Protein AF-A0A2T4RXP6-F1 (afdb_monomer_lite)

pLDDT: mean 80.92, std 9.94, range [41.5, 90.69]

Structure (mmCIF, N/CA/C/O backbone):
data_AF-A0A2T4RXP6-F1
#
_entry.id   AF-A0A2T4RXP6-F1
#
loop_
_atom_site.group_PDB
_atom_site.id
_atom_site.type_symbol
_atom_site.label_atom_id
_atom_site.label_alt_id
_atom_site.label_comp_id
_atom_site.label_asym_id
_atom_site.label_entity_id
_atom_site.label_seq_id
_atom_site.pdbx_PDB_ins_code
_atom_site.Cartn_x
_atom_site.Cartn_y
_atom_site.Cartn_z
_atom_site.occupancy
_atom_site.B_iso_or_equiv
_atom_site.auth_seq_id
_atom_site.auth_comp_id
_atom_site.auth_asym_id
_atom_site.auth_atom_id
_atom_site.pdbx_PDB_model_num
ATOM 1 N N . VAL A 1 1 ? -12.050 -4.011 42.701 1.00 58.53 1 VAL A N 1
ATOM 2 C CA . VAL A 1 1 ? -12.014 -2.678 42.044 1.00 58.53 1 VAL A CA 1
ATOM 3 C C . VAL A 1 1 ? -10.778 -2.518 41.155 1.00 58.53 1 VAL A C 1
ATOM 5 O O . VAL A 1 1 ? -10.950 -2.350 39.957 1.00 58.53 1 VAL A O 1
ATOM 8 N N . LEU A 1 2 ? -9.557 -2.704 41.679 1.00 65.94 2 LEU A N 1
ATOM 9 C CA . LEU A 1 2 ? -8.294 -2.679 40.908 1.00 65.94 2 LEU A CA 1
ATOM 10 C C . LEU A 1 2 ? -8.264 -3.610 39.680 1.00 65.94 2 LEU A C 1
ATOM 12 O O . LEU A 1 2 ? -7.894 -3.172 38.597 1.00 65.94 2 LEU A O 1
ATOM 16 N N . ALA A 1 3 ? -8.718 -4.862 39.813 1.00 67.12 3 ALA A N 1
ATOM 17 C CA . ALA A 1 3 ? -8.764 -5.809 38.691 1.00 67.12 3 ALA A CA 1
ATOM 18 C C . ALA A 1 3 ? -9.721 -5.370 37.561 1.00 67.12 3 ALA A C 1
ATOM 20 O O . ALA A 1 3 ? -9.427 -5.564 36.387 1.00 67.12 3 ALA A O 1
ATOM 21 N N . VAL A 1 4 ? -10.841 -4.726 37.908 1.00 61.38 4 VAL A N 1
ATOM 22 C CA . VAL A 1 4 ? -11.840 -4.234 36.942 1.00 61.38 4 VAL A CA 1
ATOM 23 C C . VAL A 1 4 ? -11.338 -2.965 36.239 1.00 61.38 4 VAL A C 1
ATOM 25 O O . VAL A 1 4 ? -11.509 -2.817 35.032 1.00 61.38 4 VAL A O 1
ATOM 28 N N . MET A 1 5 ? -10.646 -2.081 36.968 1.00 66.81 5 MET A N 1
ATOM 29 C CA . MET A 1 5 ? -9.990 -0.900 36.392 1.00 66.81 5 MET A CA 1
ATOM 30 C C . MET A 1 5 ? -8.820 -1.280 35.471 1.00 66.81 5 MET A C 1
ATOM 32 O O . MET A 1 5 ? -8.693 -0.717 34.385 1.00 66.81 5 MET A O 1
ATOM 36 N N . GLY A 1 6 ? -8.013 -2.276 35.856 1.00 65.12 6 GLY A N 1
ATOM 37 C CA . GLY A 1 6 ? -6.928 -2.805 35.025 1.00 65.12 6 GLY A CA 1
ATOM 38 C C . GLY A 1 6 ? -7.429 -3.442 33.726 1.00 65.12 6 GLY A C 1
ATOM 39 O O . GLY A 1 6 ? -6.841 -3.218 32.672 1.00 65.12 6 GLY A O 1
ATOM 40 N N . LEU A 1 7 ? -8.559 -4.156 33.774 1.00 71.31 7 LEU A N 1
ATOM 41 C CA . LEU A 1 7 ? -9.178 -4.756 32.588 1.00 71.31 7 LEU A CA 1
ATOM 42 C C . LEU A 1 7 ? -9.663 -3.694 31.583 1.00 71.31 7 LEU A C 1
ATOM 44 O O . LEU A 1 7 ? -9.485 -3.862 30.380 1.00 71.31 7 LEU A O 1
ATOM 48 N N . SER A 1 8 ? -10.219 -2.577 32.066 1.00 69.44 8 SER A N 1
ATOM 49 C CA . SER A 1 8 ? -10.655 -1.445 31.230 1.00 69.44 8 SER A CA 1
ATOM 50 C C . SER A 1 8 ? -9.483 -0.754 30.516 1.00 69.44 8 SER A C 1
ATOM 52 O O . SER A 1 8 ? -9.520 -0.541 29.303 1.00 69.44 8 SER A O 1
ATOM 54 N N . ILE A 1 9 ? -8.404 -0.470 31.251 1.00 72.19 9 ILE A N 1
ATOM 55 C CA . ILE A 1 9 ? -7.187 0.156 30.709 1.00 72.19 9 ILE A CA 1
ATOM 56 C C . ILE A 1 9 ? -6.479 -0.746 29.699 1.00 72.19 9 ILE A C 1
ATOM 58 O O . ILE A 1 9 ? -6.056 -0.276 28.640 1.00 72.19 9 ILE A O 1
ATOM 62 N N . LEU A 1 10 ? -6.392 -2.045 29.989 1.00 74.19 10 LEU A N 1
ATOM 63 C CA . LEU A 1 10 ? -5.777 -3.005 29.082 1.00 74.19 10 LEU A CA 1
ATOM 64 C C . LEU A 1 10 ? -6.593 -3.136 27.789 1.00 74.19 10 LEU A C 1
ATOM 66 O O . LEU A 1 10 ? -6.023 -3.144 26.701 1.00 74.19 10 LEU A O 1
ATOM 70 N N . ASN A 1 11 ? -7.925 -3.132 27.889 1.00 78.88 11 ASN A N 1
ATOM 71 C CA . ASN A 1 11 ? -8.804 -3.162 26.724 1.00 78.88 11 ASN A CA 1
ATOM 72 C C . ASN A 1 11 ? -8.654 -1.901 25.847 1.00 78.88 11 ASN A C 1
ATOM 74 O O . ASN A 1 11 ? -8.591 -2.007 24.625 1.00 78.88 11 ASN A O 1
ATOM 78 N N . PHE A 1 12 ? -8.512 -0.711 26.446 1.00 78.50 12 PHE A N 1
ATOM 79 C CA . PHE A 1 12 ? -8.262 0.530 25.700 1.00 78.50 12 PHE A CA 1
ATOM 80 C C . PHE A 1 12 ? -6.938 0.492 24.920 1.00 78.50 12 PHE A C 1
ATOM 82 O O . PHE A 1 12 ? -6.901 0.860 23.743 1.00 78.50 12 PHE A O 1
ATOM 89 N N . PHE A 1 13 ? -5.862 0.001 25.543 1.00 80.62 13 PHE A N 1
ATOM 90 C CA . PHE A 1 13 ? -4.567 -0.159 24.875 1.00 80.62 13 PHE A CA 1
ATOM 91 C C . PHE A 1 13 ? -4.632 -1.167 23.725 1.00 80.62 13 PHE A C 1
ATOM 93 O O . PHE A 1 13 ? -4.182 -0.862 22.622 1.00 80.62 13 PHE A O 1
ATOM 100 N N . VAL A 1 14 ? -5.237 -2.336 23.952 1.00 81.69 14 VAL A N 1
ATOM 101 C CA . VAL A 1 14 ? -5.376 -3.381 22.925 1.00 81.69 14 VAL A CA 1
ATOM 102 C C . VAL A 1 14 ? -6.169 -2.862 21.725 1.00 81.69 14 VAL A C 1
ATOM 104 O O . VAL A 1 14 ? -5.714 -2.988 20.590 1.00 81.69 14 VAL A O 1
ATOM 107 N N . ILE A 1 15 ? -7.309 -2.207 21.957 1.00 82.19 15 ILE A N 1
ATOM 108 C CA . ILE A 1 15 ? -8.131 -1.626 20.886 1.00 82.19 15 ILE A CA 1
ATOM 109 C C . ILE A 1 15 ? -7.353 -0.549 20.117 1.00 82.19 15 ILE A C 1
ATOM 111 O O . ILE A 1 15 ? -7.396 -0.519 18.887 1.00 82.19 15 ILE A O 1
ATOM 115 N N . THR A 1 16 ? -6.610 0.308 20.820 1.00 80.62 16 THR A N 1
ATOM 116 C CA . THR A 1 16 ? -5.807 1.370 20.194 1.00 80.62 16 THR A CA 1
ATOM 117 C C . THR A 1 16 ? -4.721 0.790 19.289 1.00 80.62 16 THR A C 1
ATOM 119 O O . THR A 1 16 ? -4.558 1.252 18.162 1.00 80.62 16 THR A O 1
ATOM 122 N N . ILE A 1 17 ? -4.023 -0.258 19.736 1.00 84.50 17 ILE A N 1
ATOM 123 C CA . ILE A 1 17 ? -2.991 -0.939 18.941 1.00 84.50 17 ILE A CA 1
ATOM 124 C C . ILE A 1 17 ? -3.604 -1.579 17.691 1.00 84.50 17 ILE A C 1
ATOM 126 O O . ILE A 1 17 ? -3.060 -1.435 16.595 1.00 84.50 17 ILE A O 1
ATOM 130 N N . VAL A 1 18 ? -4.758 -2.240 17.816 1.00 84.88 18 VAL A N 1
ATOM 131 C CA . VAL A 1 18 ? -5.451 -2.858 16.673 1.00 84.88 18 VAL A CA 1
ATOM 132 C C . VAL A 1 18 ? -5.867 -1.803 15.641 1.00 84.88 18 VAL A C 1
ATOM 134 O O . VAL A 1 18 ? -5.670 -1.995 14.445 1.00 84.88 18 VAL A O 1
ATOM 137 N N . ILE A 1 19 ? -6.378 -0.651 16.080 1.00 84.44 19 ILE A N 1
ATOM 138 C CA . ILE A 1 19 ? -6.743 0.444 15.169 1.00 84.44 19 ILE A CA 1
ATOM 139 C C . ILE A 1 19 ? -5.497 1.066 14.520 1.00 84.44 19 ILE A C 1
ATOM 141 O O . ILE A 1 19 ? -5.496 1.315 13.314 1.00 84.44 19 ILE A O 1
ATOM 145 N N . ALA A 1 20 ? -4.430 1.295 15.291 1.00 84.56 20 ALA A N 1
ATOM 146 C CA . ALA A 1 20 ? -3.188 1.883 14.791 1.00 84.56 20 ALA A CA 1
ATOM 147 C C . ALA A 1 20 ? -2.506 0.984 13.747 1.00 84.56 20 ALA A C 1
ATOM 149 O O . ALA A 1 20 ? -2.100 1.457 12.686 1.00 84.56 20 ALA A O 1
ATOM 150 N N . THR A 1 21 ? -2.432 -0.320 14.0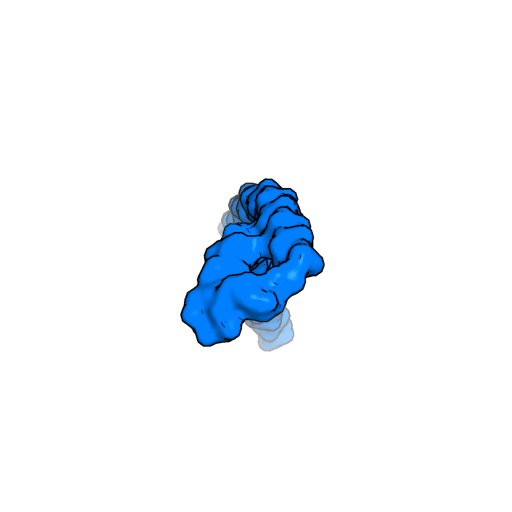18 1.00 86.25 21 THR A N 1
ATOM 151 C CA . THR A 1 21 ? -1.902 -1.313 13.071 1.00 86.25 21 THR A CA 1
ATOM 152 C C . THR A 1 21 ? -2.753 -1.391 11.806 1.00 86.25 21 THR A C 1
ATOM 154 O O . THR A 1 21 ? -2.199 -1.360 10.710 1.00 86.25 21 THR A O 1
ATOM 157 N N . TRP A 1 22 ? -4.085 -1.389 11.927 1.00 84.12 22 TRP A N 1
ATOM 158 C CA . TRP A 1 22 ? -4.986 -1.354 10.771 1.00 84.12 22 TRP A CA 1
ATOM 159 C C . TRP A 1 22 ? -4.773 -0.112 9.897 1.00 84.12 22 TRP A C 1
ATOM 161 O O . TRP A 1 22 ? -4.691 -0.209 8.672 1.00 84.12 22 TRP A O 1
ATOM 171 N N . PHE A 1 23 ? -4.623 1.061 10.518 1.00 85.69 23 PHE A N 1
ATOM 172 C CA . PHE A 1 23 ? -4.341 2.302 9.798 1.00 85.69 23 PHE A CA 1
ATOM 173 C C . PHE A 1 23 ? -2.972 2.272 9.105 1.00 85.69 23 PHE A C 1
ATOM 175 O O . PHE A 1 23 ? -2.850 2.701 7.957 1.00 85.69 23 PHE A O 1
ATOM 182 N N . GLY A 1 24 ? -1.959 1.705 9.767 1.00 88.25 24 GLY A N 1
ATOM 183 C CA . GLY A 1 24 ? -0.632 1.496 9.191 1.00 88.25 24 GLY A CA 1
ATOM 184 C C . GLY A 1 24 ? -0.658 0.603 7.949 1.00 88.25 24 GLY A C 1
ATOM 185 O O . GLY A 1 24 ? -0.019 0.931 6.952 1.00 88.25 24 GLY A O 1
ATOM 186 N N . VAL A 1 25 ? -1.448 -0.477 7.969 1.00 88.50 25 VAL A N 1
ATOM 187 C CA . VAL A 1 25 ? -1.637 -1.361 6.806 1.00 88.50 25 VAL A CA 1
ATOM 188 C C . VAL A 1 25 ? -2.290 -0.618 5.642 1.00 88.50 25 VAL A C 1
ATOM 190 O O . VAL A 1 25 ? -1.850 -0.765 4.508 1.00 88.50 25 VAL A O 1
ATOM 193 N N . LEU A 1 26 ? -3.307 0.211 5.890 1.00 88.38 26 LEU A N 1
ATOM 194 C CA . LEU A 1 26 ? -3.936 0.996 4.821 1.00 88.38 26 LEU A CA 1
ATOM 195 C C . LEU A 1 26 ? -2.963 2.003 4.201 1.00 88.38 26 LEU A C 1
ATOM 197 O O . LEU A 1 26 ? -2.903 2.121 2.977 1.00 88.38 26 LEU A O 1
ATOM 201 N N . LEU A 1 27 ? -2.176 2.694 5.032 1.00 89.00 27 LEU A N 1
ATOM 202 C CA . LEU A 1 27 ? -1.156 3.624 4.550 1.00 89.00 27 LEU A CA 1
ATOM 203 C C . LEU A 1 27 ? -0.080 2.924 3.720 1.00 89.00 27 LEU A C 1
ATOM 205 O O . LEU A 1 27 ? 0.270 3.425 2.653 1.00 89.00 27 LEU A O 1
ATOM 209 N N . SER A 1 28 ? 0.427 1.771 4.165 1.00 90.00 28 SER A N 1
ATOM 210 C CA . SER A 1 28 ? 1.442 1.034 3.405 1.00 90.00 28 SER A CA 1
ATOM 211 C C . SER A 1 28 ? 0.901 0.547 2.060 1.00 90.00 28 SER A C 1
ATOM 213 O O . SER A 1 28 ? 1.604 0.640 1.056 1.00 90.00 28 SER A O 1
ATOM 215 N N . LEU A 1 29 ? -0.367 0.126 2.007 1.00 88.50 29 LEU A N 1
ATOM 216 C CA . LEU A 1 29 ? -1.060 -0.246 0.770 1.00 88.50 29 LEU A CA 1
ATOM 217 C C . LEU A 1 29 ? -1.191 0.950 -0.188 1.00 88.50 29 LEU A C 1
ATOM 219 O O . LEU A 1 29 ? -0.939 0.817 -1.388 1.00 88.50 29 LEU A O 1
ATOM 223 N N . GLY A 1 30 ? -1.509 2.135 0.341 1.00 88.25 30 GLY A N 1
ATOM 224 C CA . GLY A 1 30 ? -1.529 3.389 -0.417 1.00 88.25 30 GLY A CA 1
ATOM 225 C C . GLY A 1 30 ? -0.164 3.750 -1.006 1.00 88.25 30 GLY A C 1
ATOM 226 O O . GLY A 1 30 ? -0.056 3.982 -2.210 1.00 88.25 30 GLY A O 1
ATOM 227 N N . VAL A 1 31 ? 0.889 3.738 -0.183 1.00 90.69 31 VAL A N 1
ATOM 228 C CA . VAL A 1 31 ? 2.262 4.037 -0.625 1.00 90.69 31 VAL A CA 1
ATOM 229 C C . VAL A 1 31 ? 2.741 3.022 -1.660 1.00 90.69 31 VAL A C 1
ATOM 231 O O . VAL A 1 31 ? 3.253 3.421 -2.700 1.00 90.69 31 VAL A O 1
ATOM 234 N N . ALA A 1 32 ? 2.521 1.724 -1.430 1.00 88.31 32 ALA A N 1
ATOM 235 C CA . ALA A 1 32 ? 2.889 0.680 -2.383 1.00 88.31 32 ALA A CA 1
ATOM 236 C C . ALA A 1 32 ? 2.229 0.919 -3.747 1.00 88.31 32 ALA A C 1
ATOM 238 O O . ALA A 1 32 ? 2.907 0.918 -4.771 1.00 88.31 32 ALA A O 1
ATOM 239 N N . THR A 1 33 ? 0.926 1.207 -3.755 1.00 90.00 33 THR A N 1
ATOM 240 C CA . THR A 1 33 ? 0.179 1.505 -4.983 1.00 90.00 33 THR A CA 1
ATOM 241 C C . THR A 1 33 ? 0.800 2.675 -5.757 1.00 90.00 33 THR A C 1
ATOM 243 O O . THR A 1 33 ? 0.993 2.576 -6.968 1.00 90.00 33 THR A O 1
ATOM 246 N N . LEU A 1 34 ? 1.153 3.765 -5.066 1.00 89.31 34 LEU A N 1
ATOM 247 C CA . LEU A 1 34 ? 1.801 4.927 -5.684 1.00 89.31 34 LEU A CA 1
ATOM 248 C C . LEU A 1 34 ? 3.173 4.575 -6.270 1.00 89.31 34 LEU A C 1
ATOM 250 O O . LEU A 1 34 ? 3.479 4.980 -7.389 1.00 89.31 34 LEU A O 1
ATOM 254 N N . THR A 1 35 ? 3.974 3.783 -5.556 1.00 88.88 35 THR A N 1
ATOM 255 C CA . THR A 1 35 ? 5.289 3.336 -6.031 1.00 88.88 35 THR A CA 1
ATOM 256 C C . THR A 1 35 ? 5.177 2.485 -7.296 1.00 88.88 35 THR A C 1
ATOM 258 O O . THR A 1 35 ? 5.923 2.707 -8.248 1.00 88.88 35 THR A O 1
ATOM 261 N N . PHE A 1 36 ? 4.220 1.553 -7.351 1.00 88.44 36 PHE A N 1
ATOM 262 C CA . PHE A 1 36 ? 3.991 0.725 -8.540 1.00 88.44 36 PHE A CA 1
ATOM 263 C C . PHE A 1 36 ? 3.473 1.540 -9.734 1.00 88.44 36 PHE A C 1
ATOM 265 O O . PHE A 1 36 ? 3.890 1.299 -10.864 1.00 88.44 36 PHE A O 1
ATOM 272 N N . LEU A 1 37 ? 2.629 2.550 -9.502 1.00 89.19 37 LEU A N 1
ATOM 273 C CA . LEU A 1 37 ? 2.196 3.480 -10.553 1.00 89.19 37 LEU A CA 1
ATOM 274 C C . LEU A 1 37 ? 3.335 4.379 -11.057 1.00 89.19 37 LEU A C 1
ATOM 276 O O . LEU A 1 37 ? 3.330 4.780 -12.218 1.00 89.19 37 LEU A O 1
ATOM 280 N N . ALA A 1 38 ? 4.322 4.668 -10.209 1.00 88.81 38 ALA A N 1
ATOM 281 C CA . ALA A 1 38 ? 5.516 5.427 -10.570 1.00 88.81 38 ALA A CA 1
ATOM 282 C C . ALA A 1 38 ? 6.614 4.574 -11.241 1.00 88.81 38 ALA A C 1
ATOM 284 O O . ALA A 1 38 ? 7.617 5.129 -11.684 1.00 88.81 38 ALA A O 1
ATOM 285 N N . ALA A 1 39 ? 6.437 3.253 -11.381 1.00 87.00 39 ALA A N 1
ATOM 286 C CA . ALA A 1 39 ? 7.374 2.353 -12.070 1.00 87.00 39 ALA A CA 1
ATOM 287 C C . ALA A 1 39 ? 7.879 2.851 -13.450 1.00 87.00 39 ALA A C 1
ATOM 289 O O . ALA A 1 39 ? 9.090 2.781 -13.686 1.00 87.00 39 ALA A O 1
ATOM 290 N N . PRO A 1 40 ? 7.035 3.391 -14.356 1.00 83.75 40 PRO A N 1
ATOM 291 C CA . PRO A 1 40 ? 7.511 3.951 -15.626 1.00 83.75 40 PRO A CA 1
ATOM 292 C C . PRO A 1 40 ? 8.360 5.214 -15.443 1.00 83.75 40 PRO A C 1
ATOM 294 O O . PRO A 1 40 ? 9.311 5.430 -16.190 1.00 83.75 40 PRO A O 1
ATOM 297 N N . ILE A 1 41 ? 8.076 6.024 -14.420 1.00 87.56 41 ILE A N 1
ATOM 298 C CA . ILE A 1 41 ? 8.864 7.219 -14.091 1.00 87.56 41 ILE A CA 1
ATOM 299 C C . ILE A 1 41 ? 10.251 6.803 -13.591 1.00 87.56 41 ILE A C 1
ATOM 301 O O . ILE A 1 41 ? 11.251 7.372 -14.019 1.00 87.56 41 ILE A O 1
ATOM 305 N N . PHE A 1 42 ? 10.334 5.768 -12.748 1.00 85.38 42 PHE A N 1
ATOM 306 C CA . PHE A 1 42 ? 11.615 5.230 -12.282 1.00 85.38 42 PHE A CA 1
ATOM 307 C C . PHE A 1 42 ? 12.484 4.695 -13.425 1.00 85.38 42 PHE A C 1
ATOM 309 O O . PHE A 1 42 ? 13.700 4.873 -13.396 1.00 85.38 42 PHE A O 1
ATOM 316 N N . LEU A 1 43 ? 11.877 4.104 -14.459 1.00 85.50 43 LEU A N 1
ATOM 317 C CA . LEU A 1 43 ? 12.610 3.659 -15.646 1.00 85.50 43 LEU A CA 1
ATOM 318 C C . LEU A 1 43 ? 13.175 4.842 -16.446 1.00 85.50 43 LEU A C 1
ATOM 320 O O . LEU A 1 43 ? 14.326 4.791 -16.876 1.00 85.50 43 LEU A O 1
ATOM 324 N N . LEU A 1 44 ? 12.410 5.929 -16.593 1.00 85.31 44 LEU A N 1
ATOM 325 C CA . LEU A 1 44 ? 12.903 7.161 -17.220 1.00 85.31 44 LEU A CA 1
ATOM 326 C C . LEU A 1 44 ? 14.063 7.779 -16.430 1.00 85.31 44 LEU A C 1
ATOM 328 O O . LEU A 1 44 ? 15.049 8.203 -17.025 1.00 85.31 44 LEU A O 1
ATOM 332 N N . VAL A 1 45 ? 13.973 7.793 -15.097 1.00 86.75 45 VAL A N 1
ATOM 333 C CA . VAL A 1 45 ? 15.054 8.278 -14.225 1.00 86.75 45 VAL A CA 1
ATOM 334 C C . VAL A 1 45 ? 16.314 7.427 -14.388 1.00 86.75 45 VAL A C 1
ATOM 336 O O . VAL A 1 45 ? 17.389 7.993 -14.571 1.00 86.75 45 VAL A O 1
ATOM 339 N N . LYS A 1 46 ? 16.189 6.093 -14.410 1.00 83.44 46 LYS A N 1
ATOM 340 C CA . LYS A 1 46 ? 17.313 5.181 -14.684 1.00 83.44 46 LYS A CA 1
ATOM 341 C C . LYS A 1 46 ? 17.969 5.495 -16.034 1.00 83.44 46 LYS A C 1
ATOM 343 O O . LYS A 1 46 ? 19.184 5.629 -16.113 1.00 83.44 46 LYS A O 1
ATOM 348 N N . GLY A 1 47 ? 17.165 5.723 -17.075 1.00 83.56 47 GLY A N 1
ATOM 349 C CA . GLY A 1 47 ? 17.662 6.112 -18.399 1.00 83.56 47 GLY A CA 1
ATOM 350 C C . GLY A 1 47 ? 18.413 7.445 -18.441 1.00 83.56 47 GLY A C 1
ATOM 351 O O . GLY A 1 47 ? 19.329 7.594 -19.246 1.00 83.56 47 GLY A O 1
ATOM 352 N N . MET A 1 48 ? 18.061 8.399 -17.572 1.00 85.62 48 MET A N 1
ATOM 353 C CA . MET A 1 48 ? 18.765 9.683 -17.465 1.00 85.62 48 MET A CA 1
ATOM 354 C C . MET A 1 48 ? 20.085 9.593 -16.690 1.00 85.62 48 MET A C 1
ATOM 356 O O . MET A 1 48 ? 20.990 10.370 -16.982 1.00 85.62 48 MET A O 1
ATOM 360 N N . ILE A 1 49 ? 20.187 8.700 -15.699 1.00 87.12 49 ILE A N 1
ATOM 361 C CA . ILE A 1 49 ? 21.372 8.580 -14.833 1.00 87.12 49 ILE A CA 1
ATOM 362 C C . ILE A 1 49 ? 22.418 7.655 -15.463 1.00 87.12 49 ILE A C 1
ATOM 364 O O . ILE A 1 49 ? 23.568 8.057 -15.615 1.00 87.12 49 ILE A O 1
ATOM 368 N N . ASP A 1 50 ? 22.005 6.450 -15.858 1.00 82.31 50 ASP A N 1
ATOM 369 C CA . ASP A 1 50 ? 22.910 5.384 -16.313 1.00 82.31 50 ASP A CA 1
ATOM 370 C C . ASP A 1 50 ? 23.046 5.353 -17.851 1.00 82.31 50 ASP A C 1
ATOM 372 O O . ASP A 1 50 ? 23.967 4.765 -18.415 1.00 82.31 50 ASP A O 1
ATOM 376 N N . GLY A 1 51 ? 22.149 6.056 -18.549 1.00 79.56 51 GLY A N 1
ATOM 377 C CA . GLY A 1 51 ? 22.087 6.124 -20.005 1.00 79.56 51 GLY A CA 1
ATOM 378 C C . GLY A 1 51 ? 21.141 5.084 -20.611 1.00 79.56 51 GLY A C 1
ATOM 379 O O . GLY A 1 51 ? 21.093 3.920 -20.220 1.00 79.56 51 GLY A O 1
ATOM 380 N N . PHE A 1 52 ? 20.396 5.490 -21.643 1.00 77.06 52 PHE A N 1
ATOM 381 C CA . PHE A 1 52 ? 19.402 4.640 -22.319 1.00 77.06 52 PHE A CA 1
ATOM 382 C C . PHE A 1 52 ? 19.984 3.379 -22.987 1.00 77.06 52 PHE A C 1
ATOM 384 O O . PHE A 1 52 ? 19.223 2.492 -23.363 1.00 77.06 52 PHE A O 1
ATOM 391 N N . GLY A 1 53 ? 21.311 3.285 -23.127 1.00 74.50 53 GLY A N 1
ATOM 392 C CA . GLY A 1 53 ? 22.001 2.102 -23.649 1.00 74.50 53 GLY A CA 1
ATOM 393 C C . GLY A 1 53 ? 22.080 0.930 -22.664 1.00 74.50 53 GLY A C 1
ATOM 394 O O . GLY A 1 53 ? 22.220 -0.206 -23.106 1.00 74.50 53 GLY A O 1
ATOM 395 N N . GLU A 1 54 ? 21.947 1.178 -21.358 1.00 75.31 54 GLU A N 1
ATOM 396 C CA . GLU A 1 54 ? 21.901 0.119 -20.338 1.00 75.31 54 GLU A CA 1
ATOM 397 C C . GLU A 1 54 ? 20.487 -0.431 -20.100 1.00 75.31 54 GLU A C 1
ATOM 399 O O . GLU A 1 54 ? 20.312 -1.422 -19.389 1.00 75.31 54 GLU A O 1
ATOM 404 N N . ILE A 1 55 ? 19.457 0.180 -20.698 1.00 77.06 55 ILE A N 1
ATOM 405 C CA . ILE A 1 55 ? 18.078 -0.290 -20.556 1.00 77.06 55 ILE A CA 1
ATOM 406 C C . ILE A 1 55 ? 17.884 -1.528 -21.430 1.00 77.06 55 ILE A C 1
ATOM 408 O O . ILE A 1 55 ? 17.673 -1.454 -22.642 1.00 77.06 55 ILE A O 1
ATOM 412 N N . ILE A 1 56 ? 17.921 -2.689 -20.787 1.00 84.88 56 ILE A N 1
ATOM 413 C CA . ILE A 1 56 ? 17.632 -3.972 -21.424 1.00 84.88 56 ILE A CA 1
ATOM 414 C C . ILE A 1 56 ? 16.116 -4.045 -21.690 1.00 84.88 56 ILE A C 1
ATOM 416 O O . ILE A 1 56 ? 15.331 -3.569 -20.866 1.00 84.88 56 ILE A O 1
ATOM 420 N N . PRO A 1 57 ? 15.648 -4.692 -22.778 1.00 81.31 57 PRO A N 1
ATOM 421 C CA . PRO A 1 57 ? 14.215 -4.870 -23.037 1.00 81.31 57 PRO A CA 1
ATOM 422 C C . PRO A 1 57 ? 13.429 -5.441 -21.846 1.00 81.31 57 PRO A C 1
ATOM 424 O O . PRO A 1 57 ? 12.265 -5.099 -21.648 1.00 81.31 57 PRO A O 1
ATOM 427 N N . LEU A 1 58 ? 14.074 -6.273 -21.024 1.00 85.44 58 LEU A N 1
ATOM 428 C CA . LEU A 1 58 ? 13.503 -6.828 -19.800 1.00 85.44 58 LEU A CA 1
ATOM 429 C C . LEU A 1 58 ? 13.086 -5.744 -18.792 1.00 85.44 58 LEU A C 1
ATOM 431 O O . LEU A 1 58 ? 12.011 -5.859 -18.211 1.00 85.44 58 LEU A O 1
ATOM 435 N N . ASP A 1 59 ? 13.861 -4.670 -18.636 1.00 83.12 59 ASP A N 1
ATOM 436 C CA . ASP A 1 59 ? 13.534 -3.570 -17.717 1.00 83.12 59 ASP A CA 1
ATOM 437 C C . ASP A 1 59 ? 12.234 -2.867 -18.131 1.00 83.12 59 ASP A C 1
ATOM 439 O O . ASP A 1 59 ? 11.402 -2.518 -17.290 1.00 83.12 59 ASP A O 1
ATOM 443 N N . ILE A 1 60 ? 12.022 -2.726 -19.443 1.00 85.19 60 ILE A N 1
ATOM 444 C CA . ILE A 1 60 ? 10.808 -2.139 -20.020 1.00 85.19 60 ILE A CA 1
ATOM 445 C C . ILE A 1 60 ? 9.603 -3.034 -19.718 1.00 85.19 60 ILE A C 1
ATOM 447 O O . ILE A 1 60 ? 8.595 -2.554 -19.197 1.00 85.19 60 ILE A O 1
ATOM 451 N N . TYR A 1 61 ? 9.714 -4.342 -19.973 1.00 88.44 61 TYR A N 1
ATOM 452 C CA . TYR A 1 61 ? 8.646 -5.297 -19.661 1.00 88.44 61 TYR A CA 1
ATOM 453 C C . TYR A 1 61 ? 8.305 -5.328 -18.168 1.00 88.44 61 TYR A C 1
ATOM 455 O O . TYR A 1 61 ? 7.125 -5.334 -17.806 1.00 88.44 61 TYR A O 1
ATOM 463 N N . VAL A 1 62 ? 9.315 -5.309 -17.296 1.00 88.25 62 VAL A N 1
ATOM 464 C CA . VAL A 1 62 ? 9.120 -5.288 -15.840 1.00 88.25 62 VAL A CA 1
ATOM 465 C C . VAL A 1 62 ? 8.422 -4.002 -15.408 1.00 88.25 62 VAL A C 1
ATOM 467 O O . VAL A 1 62 ? 7.466 -4.067 -14.642 1.00 88.25 62 VAL A O 1
ATOM 470 N N . SER A 1 63 ? 8.822 -2.844 -15.935 1.00 88.62 63 SER A N 1
ATOM 471 C CA . SER A 1 63 ? 8.196 -1.561 -15.599 1.00 88.62 63 SER A CA 1
ATOM 472 C C . SER A 1 63 ? 6.721 -1.499 -16.015 1.00 88.62 63 SER A C 1
ATOM 474 O O . SER A 1 63 ? 5.868 -1.138 -15.202 1.00 88.62 63 SER A O 1
ATOM 476 N N . PHE A 1 64 ? 6.387 -1.950 -17.230 1.00 87.94 64 PHE A N 1
ATOM 477 C CA . PHE A 1 64 ? 4.993 -2.045 -17.684 1.00 87.94 64 PHE A CA 1
ATOM 478 C C . PHE A 1 64 ? 4.172 -3.049 -16.867 1.00 87.94 64 PHE A C 1
ATOM 480 O O . PHE A 1 64 ? 3.016 -2.781 -16.539 1.00 87.94 64 PHE A O 1
ATOM 487 N N . THR A 1 65 ? 4.763 -4.186 -16.498 1.00 88.88 65 THR A N 1
ATOM 488 C CA . THR A 1 65 ? 4.092 -5.194 -15.664 1.00 88.88 65 THR A CA 1
ATOM 489 C C . THR A 1 65 ? 3.827 -4.651 -14.260 1.00 88.88 65 THR A C 1
ATOM 491 O O . THR A 1 65 ? 2.707 -4.752 -13.762 1.00 88.88 65 THR A O 1
ATOM 494 N N . CYS A 1 66 ? 4.819 -4.003 -13.642 1.00 89.56 66 CYS A N 1
ATOM 495 C CA . CYS A 1 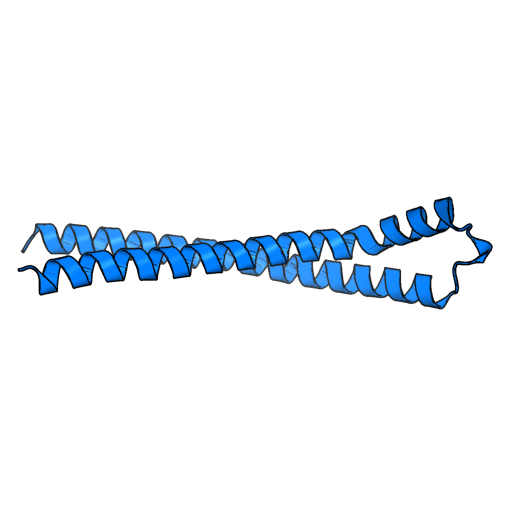66 ? 4.684 -3.328 -12.352 1.00 89.56 66 CYS A CA 1
ATOM 496 C C . CYS A 1 66 ? 3.616 -2.232 -12.390 1.00 89.56 66 CYS A C 1
ATOM 498 O O . CYS A 1 66 ? 2.821 -2.131 -11.460 1.00 89.56 66 CYS A O 1
ATOM 500 N N . PHE A 1 67 ? 3.542 -1.466 -13.478 1.00 90.62 67 PHE A N 1
ATOM 501 C CA . PHE A 1 67 ? 2.486 -0.478 -13.678 1.00 90.62 67 PHE A CA 1
ATOM 502 C C . PHE A 1 67 ? 1.095 -1.125 -13.766 1.00 90.62 67 PHE A C 1
ATOM 504 O O . PHE A 1 67 ? 0.158 -0.676 -13.106 1.00 90.62 67 PHE A O 1
ATOM 511 N N . GLY A 1 68 ? 0.962 -2.223 -14.518 1.00 89.38 68 GLY A N 1
ATOM 512 C CA . GLY A 1 68 ? -0.282 -2.993 -14.609 1.00 89.38 68 GLY A CA 1
ATOM 513 C C . GLY A 1 68 ? -0.730 -3.564 -13.259 1.00 89.38 68 GLY A C 1
ATOM 514 O O . GLY A 1 68 ? -1.896 -3.438 -12.886 1.00 89.38 68 GLY A O 1
ATOM 515 N N . ILE A 1 69 ? 0.204 -4.120 -12.482 1.00 90.38 69 ILE A N 1
ATOM 516 C CA . ILE A 1 69 ? -0.048 -4.581 -11.108 1.00 90.38 69 ILE A CA 1
ATOM 517 C C . ILE A 1 69 ? -0.428 -3.400 -10.206 1.00 90.38 69 ILE A C 1
ATOM 519 O O . ILE A 1 69 ? -1.349 -3.518 -9.400 1.00 90.38 69 ILE A O 1
ATOM 523 N N . GLY A 1 70 ? 0.219 -2.245 -10.374 1.00 89.62 70 GLY A N 1
ATOM 524 C CA . GLY A 1 70 ? -0.104 -1.003 -9.672 1.00 89.62 70 GLY A CA 1
ATOM 525 C C . GLY A 1 70 ? -1.538 -0.536 -9.908 1.00 89.62 70 GLY A C 1
ATOM 526 O O . GLY A 1 70 ? -2.220 -0.160 -8.957 1.00 89.62 70 GLY A O 1
ATOM 527 N N . LEU A 1 71 ? -2.038 -0.629 -11.144 1.00 89.19 71 LEU A N 1
ATOM 528 C CA . LEU A 1 71 ? -3.436 -0.323 -11.468 1.00 89.19 71 LEU A CA 1
ATOM 529 C C . LEU A 1 71 ? -4.411 -1.293 -10.792 1.00 89.19 71 LEU A C 1
ATOM 531 O O . LEU A 1 71 ? -5.416 -0.857 -10.231 1.00 89.19 71 LEU A O 1
ATOM 535 N N . MET A 1 72 ? -4.109 -2.595 -10.785 1.00 90.00 72 MET A N 1
ATOM 536 C CA . MET A 1 72 ? -4.935 -3.572 -10.064 1.00 90.00 72 MET A CA 1
ATOM 537 C C . MET A 1 72 ? -4.946 -3.282 -8.560 1.00 90.00 72 MET A C 1
ATOM 539 O O . MET A 1 72 ? -6.021 -3.219 -7.953 1.00 90.00 72 MET A O 1
ATOM 543 N N . LEU A 1 73 ? -3.766 -3.034 -7.978 1.00 88.75 73 LEU A N 1
ATOM 544 C CA . LEU A 1 73 ? -3.604 -2.630 -6.583 1.00 88.75 73 LEU A CA 1
ATOM 545 C C . LEU A 1 73 ? -4.405 -1.369 -6.278 1.00 88.75 73 LEU A C 1
ATOM 547 O O . LEU A 1 73 ? -5.087 -1.342 -5.267 1.00 88.75 73 LEU A O 1
ATOM 551 N N . PHE A 1 74 ? -4.431 -0.375 -7.164 1.00 88.38 74 PHE A N 1
ATOM 552 C CA . PHE A 1 74 ? -5.204 0.849 -6.961 1.00 88.38 74 PHE A CA 1
ATOM 553 C C . PHE A 1 74 ? -6.694 0.582 -6.729 1.00 88.38 74 PHE A C 1
ATOM 555 O O . PHE A 1 74 ? -7.279 1.101 -5.774 1.00 88.38 74 PHE A O 1
ATOM 562 N N . THR A 1 75 ? -7.300 -0.294 -7.531 1.00 87.88 75 THR A N 1
ATOM 563 C CA . THR A 1 75 ? -8.685 -0.743 -7.317 1.00 87.88 75 THR A CA 1
ATOM 564 C C . THR A 1 75 ? -8.878 -1.444 -5.972 1.00 87.88 75 THR A C 1
ATOM 566 O O . THR A 1 75 ? -9.862 -1.183 -5.275 1.00 87.88 75 THR A O 1
ATOM 569 N N . VAL A 1 76 ? -7.940 -2.313 -5.584 1.00 87.06 76 VAL A N 1
ATOM 570 C CA . VAL A 1 76 ? -7.982 -3.045 -4.307 1.00 87.06 76 VAL A CA 1
ATOM 571 C C . VAL A 1 76 ? -7.856 -2.080 -3.130 1.00 87.06 76 VAL A C 1
ATOM 573 O O . VAL A 1 76 ? -8.650 -2.147 -2.194 1.00 87.06 76 VAL A O 1
ATOM 576 N N . THR A 1 77 ? -6.915 -1.141 -3.197 1.00 85.56 77 THR A N 1
ATOM 577 C CA . THR A 1 77 ? -6.679 -0.099 -2.197 1.00 85.56 77 THR A CA 1
ATOM 578 C C . THR A 1 77 ? -7.919 0.768 -2.025 1.00 85.56 77 THR A C 1
ATOM 580 O O . THR A 1 77 ? -8.389 0.954 -0.903 1.00 85.56 77 THR A O 1
ATOM 583 N N . TYR A 1 78 ? -8.522 1.233 -3.123 1.00 84.31 78 TYR A N 1
ATOM 584 C CA . TYR A 1 78 ? -9.759 2.015 -3.079 1.00 84.31 78 TYR A CA 1
ATOM 585 C C . TYR A 1 78 ? -10.895 1.257 -2.377 1.00 84.31 78 TYR A C 1
ATOM 587 O O . TYR A 1 78 ? -11.584 1.802 -1.506 1.00 84.31 78 TYR A O 1
ATOM 595 N N . LEU A 1 79 ? -11.063 -0.026 -2.707 1.00 85.88 79 LEU A N 1
ATOM 596 C CA . LEU A 1 79 ? -12.051 -0.877 -2.058 1.00 85.88 79 LEU A CA 1
ATOM 597 C C . LEU A 1 79 ? -11.733 -1.045 -0.562 1.00 85.88 79 LEU A C 1
ATOM 599 O O . LEU A 1 79 ? -12.618 -0.851 0.271 1.00 85.88 79 LEU A O 1
ATOM 603 N N . ALA A 1 80 ? -10.478 -1.324 -0.205 1.00 84.25 80 ALA A N 1
ATOM 604 C CA . ALA A 1 80 ? -10.031 -1.491 1.177 1.00 84.25 80 ALA A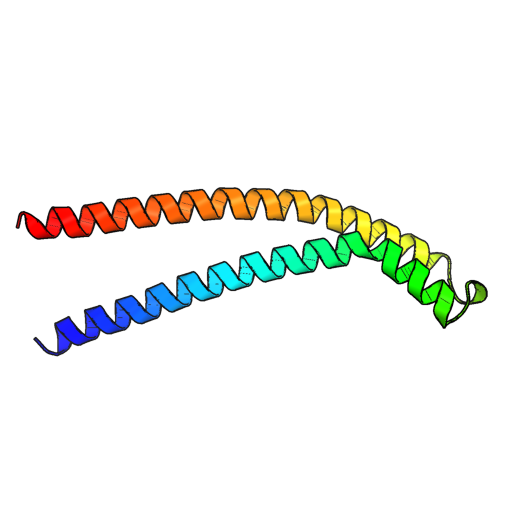 CA 1
ATOM 605 C C . ALA A 1 80 ? -10.292 -0.242 2.037 1.00 84.25 80 ALA A C 1
ATOM 607 O O . ALA A 1 80 ? -10.780 -0.366 3.165 1.00 84.25 80 ALA A O 1
ATOM 608 N N . TYR A 1 81 ? -10.061 0.961 1.500 1.00 86.19 81 TYR A N 1
ATOM 609 C CA . TYR A 1 81 ? -10.404 2.217 2.174 1.00 86.19 81 TYR A CA 1
ATOM 610 C C . TYR A 1 81 ? -11.914 2.357 2.396 1.00 86.19 81 TYR A C 1
ATOM 612 O O . TYR A 1 81 ? -12.349 2.674 3.507 1.00 86.19 81 TYR A O 1
ATOM 620 N N . LYS A 1 82 ? -12.729 2.064 1.374 1.00 84.31 82 LYS A N 1
ATOM 621 C CA . LYS A 1 82 ? -14.195 2.125 1.480 1.00 84.31 82 LYS A CA 1
ATOM 622 C C . LYS A 1 82 ? -14.724 1.174 2.555 1.00 84.31 82 LYS A C 1
ATOM 624 O O . LYS A 1 82 ? -15.526 1.579 3.397 1.00 84.31 82 LYS A O 1
ATOM 629 N N . TRP A 1 83 ? -14.258 -0.073 2.559 1.00 82.69 83 TRP A N 1
ATOM 630 C CA . TRP A 1 83 ? -14.647 -1.061 3.567 1.00 82.69 83 TRP A CA 1
ATOM 631 C C . TRP A 1 83 ? -14.176 -0.676 4.968 1.00 82.69 83 TRP A C 1
ATOM 633 O O . TRP A 1 83 ? -14.950 -0.779 5.921 1.00 82.69 83 TRP A O 1
ATOM 643 N N . SER A 1 84 ? -12.952 -0.165 5.094 1.00 80.56 84 SER A N 1
ATOM 644 C CA . SER A 1 84 ? -12.412 0.292 6.377 1.00 80.56 84 SER A CA 1
ATOM 645 C C . SER A 1 84 ? -13.247 1.418 6.982 1.00 80.56 84 SER A C 1
ATOM 647 O O . SER A 1 84 ? -13.538 1.389 8.177 1.00 80.56 84 SER A O 1
ATOM 649 N N . PHE A 1 85 ? -13.723 2.363 6.167 1.00 79.44 85 PHE A N 1
ATOM 650 C CA . PHE A 1 85 ? -14.616 3.423 6.634 1.00 79.44 85 PHE A CA 1
ATOM 651 C C . PHE A 1 85 ? -15.960 2.878 7.147 1.00 79.44 85 PHE A C 1
ATOM 653 O O . PHE A 1 85 ? -16.457 3.310 8.189 1.00 79.44 85 PHE A O 1
ATOM 660 N N . VAL A 1 86 ? -16.538 1.890 6.454 1.00 84.38 86 VAL A N 1
ATOM 661 C CA . VAL A 1 86 ? -17.781 1.228 6.887 1.00 84.38 86 VAL A CA 1
ATOM 662 C C . VAL A 1 86 ? -17.584 0.504 8.221 1.00 84.38 86 VAL A C 1
ATOM 664 O O . VAL A 1 86 ? -18.420 0.642 9.119 1.00 84.38 86 VAL A O 1
ATOM 667 N N . LEU A 1 87 ? -16.477 -0.231 8.378 1.00 79.56 87 LEU A N 1
ATOM 668 C CA . LEU A 1 87 ? -16.132 -0.910 9.630 1.00 79.56 87 LEU A CA 1
ATOM 669 C C . LEU A 1 87 ? -15.948 0.089 10.775 1.00 79.56 87 LEU A C 1
ATOM 671 O O . LEU A 1 87 ? -16.527 -0.101 11.845 1.00 79.56 87 LEU A O 1
ATOM 675 N N . PHE A 1 88 ? -15.233 1.187 10.533 1.00 79.62 88 PHE A N 1
ATOM 676 C CA . PHE A 1 88 ? -15.023 2.240 11.523 1.00 79.62 88 PHE A CA 1
ATOM 677 C C . PHE A 1 88 ? -16.344 2.886 11.967 1.00 79.62 88 PHE A C 1
ATOM 679 O O . PHE A 1 88 ? -16.617 3.011 13.160 1.00 79.62 88 PHE A O 1
ATOM 686 N N . MET A 1 89 ? -17.233 3.205 11.023 1.00 78.38 89 MET A N 1
ATOM 687 C CA . MET A 1 89 ? -18.562 3.750 11.326 1.00 78.38 89 MET A CA 1
ATOM 688 C C . MET A 1 89 ? -19.460 2.767 12.082 1.00 78.38 89 MET A C 1
ATOM 690 O O . MET A 1 89 ? -20.281 3.178 12.909 1.00 78.38 89 MET A O 1
ATOM 694 N N . LYS A 1 90 ? -19.336 1.464 11.808 1.00 81.88 90 LYS A N 1
ATOM 695 C CA . LYS A 1 90 ? -20.053 0.421 12.549 1.00 81.88 90 LYS A CA 1
ATOM 696 C C . LYS A 1 90 ? -19.521 0.307 13.977 1.00 81.88 90 LYS A C 1
ATOM 698 O O . LYS A 1 90 ? -20.323 0.232 14.908 1.00 81.88 90 LYS A O 1
ATOM 703 N N . TYR A 1 91 ? -18.201 0.370 14.146 1.00 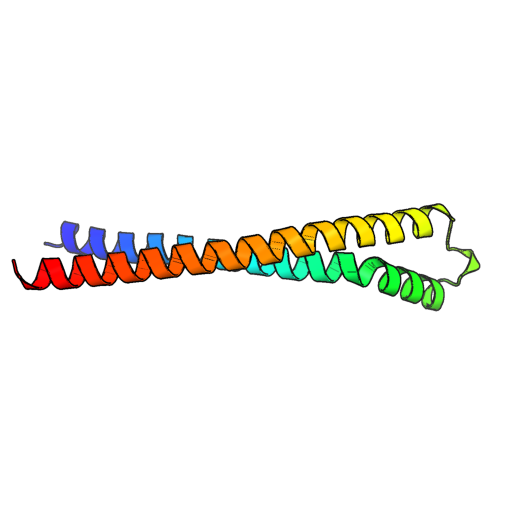78.94 91 TYR A N 1
ATOM 704 C CA . TYR A 1 91 ? -17.548 0.361 15.451 1.00 78.94 91 TYR A CA 1
ATOM 705 C C . TYR A 1 91 ? -17.950 1.573 16.301 1.00 78.94 91 TYR A C 1
ATOM 707 O O . TYR A 1 91 ? -18.407 1.397 17.427 1.00 78.94 91 TYR A O 1
ATOM 715 N N . LEU A 1 92 ? -17.893 2.791 15.748 1.00 76.19 92 LEU A N 1
ATOM 716 C CA . LEU A 1 92 ? -18.324 4.008 16.447 1.00 76.19 92 LEU A CA 1
ATOM 717 C C . LEU A 1 92 ? -19.788 3.933 16.891 1.00 76.19 92 LEU A C 1
ATOM 719 O O . LEU A 1 92 ? -20.113 4.249 18.035 1.00 76.19 92 LEU A O 1
ATOM 723 N N . ARG A 1 93 ? -20.686 3.469 16.012 1.00 80.44 93 ARG A N 1
ATOM 724 C CA . ARG A 1 93 ? -22.103 3.297 16.365 1.00 80.44 93 ARG A CA 1
ATOM 725 C C . ARG A 1 93 ? -22.310 2.265 17.465 1.00 80.44 93 ARG A C 1
ATOM 727 O O . ARG A 1 93 ? -23.170 2.469 18.319 1.00 80.44 93 ARG A O 1
ATOM 734 N N . TRP A 1 94 ? -21.558 1.167 17.442 1.00 80.44 94 TRP A N 1
ATOM 735 C CA . TRP A 1 94 ? -21.599 0.171 18.507 1.00 80.44 94 TRP A CA 1
ATOM 736 C C . TRP A 1 94 ? -21.089 0.755 19.830 1.00 80.44 94 TRP A C 1
ATOM 738 O O . TRP A 1 94 ? -21.777 0.636 20.838 1.00 80.44 94 TRP A O 1
ATOM 748 N N . ASN A 1 95 ? -19.968 1.479 19.811 1.00 78.50 95 ASN A N 1
ATOM 749 C CA . ASN A 1 95 ? -19.397 2.111 20.998 1.00 78.50 95 ASN A CA 1
ATOM 750 C C . ASN A 1 95 ? -20.373 3.112 21.647 1.00 78.50 95 ASN A C 1
ATOM 752 O O . ASN A 1 95 ? -20.654 3.010 22.839 1.00 78.50 95 ASN A O 1
ATOM 756 N N . ILE A 1 96 ? -20.998 3.994 20.854 1.00 74.94 96 ILE A N 1
ATOM 757 C CA . ILE A 1 96 ? -22.018 4.938 21.347 1.00 74.94 96 ILE A CA 1
ATOM 758 C C . ILE A 1 96 ? -23.227 4.200 21.942 1.00 74.94 96 ILE A C 1
ATOM 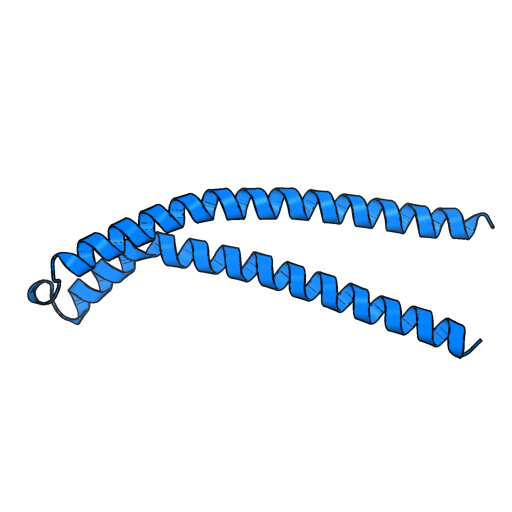760 O O . ILE A 1 96 ? -23.754 4.621 22.971 1.00 74.94 96 ILE A O 1
ATOM 764 N N . LYS A 1 97 ? -23.685 3.105 21.317 1.00 77.81 97 LYS A N 1
ATOM 765 C CA . LYS A 1 97 ? -24.801 2.298 21.840 1.00 77.81 97 LYS A CA 1
ATOM 766 C C . LYS A 1 97 ? -24.460 1.634 23.171 1.00 77.81 97 LYS A C 1
ATOM 768 O O . LYS A 1 97 ? -25.304 1.636 24.058 1.00 77.81 97 LYS A O 1
ATOM 773 N N . VAL A 1 98 ? -23.247 1.103 23.321 1.00 75.75 98 VAL A N 1
ATOM 774 C CA . VAL A 1 98 ? -22.777 0.495 24.576 1.00 75.75 98 VAL A CA 1
ATOM 775 C C . VAL A 1 98 ? -22.698 1.544 25.686 1.00 75.75 98 VAL A C 1
ATOM 777 O O . VAL A 1 98 ? -23.222 1.315 26.771 1.00 75.75 98 VAL A O 1
ATOM 780 N N . VAL A 1 99 ? -22.138 2.724 25.404 1.00 70.56 99 VAL A N 1
ATOM 781 C CA . VAL A 1 99 ? -22.049 3.820 26.385 1.00 70.56 99 VAL A CA 1
ATOM 782 C C . VAL A 1 99 ? -23.437 4.333 26.785 1.00 70.56 99 VAL A C 1
ATOM 784 O O . VAL A 1 99 ? -23.696 4.529 27.968 1.00 70.56 99 VAL A O 1
ATOM 787 N N . LYS A 1 100 ? -24.365 4.502 25.832 1.00 64.88 100 LYS A N 1
ATOM 788 C CA . LYS A 1 100 ? -25.745 4.926 26.137 1.00 64.88 100 LYS A CA 1
ATOM 789 C C . LYS A 1 100 ? -26.557 3.851 26.863 1.00 64.88 100 LYS A C 1
ATOM 791 O O . LYS A 1 100 ? -27.306 4.191 27.769 1.00 64.88 100 LYS A O 1
ATOM 796 N N . GLY A 1 101 ? -26.394 2.577 26.505 1.00 58.62 101 GLY A N 1
ATOM 797 C CA . GLY A 1 101 ? -27.025 1.453 27.206 1.00 58.62 101 GLY A CA 1
ATOM 798 C C . GLY A 1 101 ? -26.495 1.269 28.630 1.00 58.62 101 GLY A C 1
ATOM 799 O O . GLY A 1 101 ? -27.250 0.888 29.514 1.00 58.62 101 GLY A O 1
ATOM 800 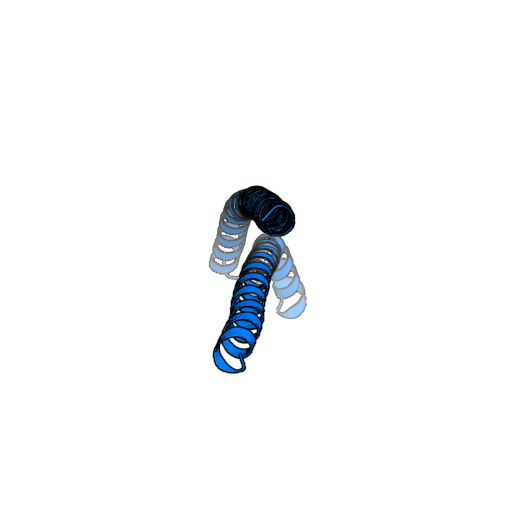N N . SER A 1 102 ? -25.229 1.619 28.872 1.00 52.22 102 SER A N 1
ATOM 801 C CA . SER A 1 102 ? -24.627 1.639 30.209 1.00 52.22 102 SER A CA 1
ATOM 802 C C . SER A 1 102 ? -25.102 2.805 31.084 1.00 52.22 102 SER A C 1
ATOM 804 O O . SER A 1 102 ? -24.940 2.725 32.294 1.00 52.22 102 SER A O 1
ATOM 806 N N . ALA A 1 103 ? -25.644 3.884 30.508 1.00 49.94 103 ALA A N 1
ATOM 807 C CA . ALA A 1 103 ? -26.116 5.053 31.258 1.00 49.94 103 ALA A CA 1
ATOM 808 C C . ALA A 1 103 ? -27.579 4.932 31.736 1.00 49.94 103 ALA A C 1
ATOM 810 O O . ALA A 1 103 ? -28.035 5.776 32.501 1.00 49.94 103 ALA A O 1
ATOM 811 N N . GLN A 1 104 ? -28.320 3.919 31.267 1.00 45.28 104 GLN A N 1
ATOM 812 C CA . GLN A 1 104 ? -29.703 3.631 31.684 1.00 45.28 104 GLN A CA 1
ATOM 813 C C . GLN A 1 104 ? -29.829 2.437 32.651 1.00 45.28 104 GLN A C 1
ATOM 815 O O . GLN A 1 104 ? -30.953 2.070 32.989 1.00 45.28 104 GLN A O 1
ATOM 820 N N . SER A 1 105 ? -28.713 1.832 33.074 1.00 41.50 105 SER A N 1
ATOM 821 C CA . SER A 1 105 ? -28.671 0.747 34.066 1.00 41.50 105 SER A CA 1
ATOM 822 C C . SER A 1 105 ? -28.189 1.238 35.421 1.00 41.50 105 SER A C 1
ATOM 824 O O . SER A 1 105 ? -27.378 2.187 35.454 1.00 41.50 105 SER A O 1
#

Foldseek 3Di:
DVVVVVVVVVVVVVVVVVVVVLVVVLVVLVVLLVVLLCLVVVVVVCCVPVNPVPDDVVSVVVSVVSNVVSVVSVVVSVVSVVVVVVVVVVVVVVVVVVVVVVVVD

Radius of gyration: 23.01 Å; chains: 1; bounding box: 53×16×66 Å

Secondary structure (DSSP, 8-state):
-HHHHHHHHHHHHHHHHHHHHHHHHHHHHHHHHHHHHTHHHHHHHHHHHT-TTS--HHHHHHHHHHHHHHHHHHHHHHHHHHHHHHHHHHHHHHHHHHHHHHT--

Sequence (105 aa):
VLAVMGLSILNFFVITIVIATWFGVLLSLGVATLTFLAAPIFLLVKGMIDGFGEIIPLDIYVSFTCFGIGLMLFTVTYLAYKWSFVLFMKYLRWNIKVVKGSAQS

Organism: NCBI:txid214473